Protein AF-A0A7V0JDX1-F1 (afdb_monomer)

Mean predicted aligned error: 2.07 Å

Solvent-a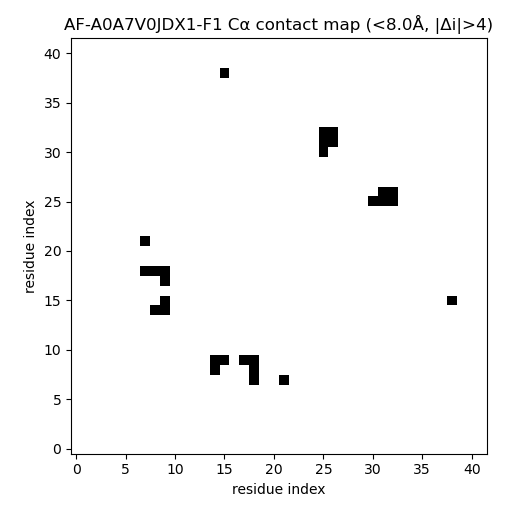ccessible surface area (backbone atoms only — not comparable to full-atom values): 3052 Å² total; per-residue (Å²): 132,91,85,86,87,82,91,82,82,58,93,62,86,64,28,68,59,51,43,50,49,55,54,50,52,41,47,77,68,76,42,85,80,87,79,79,80,83,91,76,91,129

pLDDT: mean 97.33, std 2.79, range [80.5, 98.69]

Secondary structure (DSSP, 8-state):
-----------SSSHHHHHHHHHHHHHHTT------PPP---

Sequence (42 aa):
MPTAYIGIGSNLGDREGNCKKAITFLIENSVKVTKLSSMIET

Structure (mmCIF, N/CA/C/O backbone):
data_AF-A0A7V0JDX1-F1
#
_entry.id   AF-A0A7V0JDX1-F1
#
loop_
_atom_site.group_PDB
_atom_site.id
_atom_site.type_symbol
_atom_site.label_atom_id
_atom_site.label_alt_id
_atom_site.label_comp_id
_atom_site.label_asym_id
_atom_site.label_entity_id
_atom_site.label_seq_id
_atom_site.pdbx_PDB_ins_code
_atom_site.Cartn_x
_atom_site.Cartn_y
_atom_site.Cartn_z
_atom_site.occupancy
_atom_site.B_iso_or_equiv
_atom_site.auth_seq_id
_atom_site.auth_comp_id
_atom_site.auth_asym_id
_atom_site.auth_atom_id
_atom_site.pdbx_PDB_model_num
ATOM 1 N N . MET A 1 1 ? -16.792 -1.163 12.135 1.00 80.50 1 MET A N 1
ATOM 2 C CA . MET A 1 1 ? -16.193 -0.679 10.873 1.00 80.50 1 MET A CA 1
ATOM 3 C C . MET A 1 1 ? -15.873 -1.902 10.032 1.00 80.50 1 MET A C 1
ATOM 5 O O . MET A 1 1 ? -15.197 -2.776 10.566 1.00 80.50 1 MET A O 1
ATOM 9 N N . PRO A 1 2 ? -16.422 -2.036 8.815 1.00 94.06 2 PRO A N 1
ATOM 10 C CA . PRO A 1 2 ? -16.165 -3.207 7.984 1.00 94.06 2 PRO A CA 1
ATOM 11 C C . PRO A 1 2 ? -14.685 -3.276 7.592 1.00 94.06 2 PRO A C 1
ATOM 13 O O . PRO A 1 2 ? -14.027 -2.247 7.435 1.00 94.06 2 PRO A O 1
ATOM 16 N N . THR A 1 3 ? -14.168 -4.492 7.442 1.00 96.88 3 THR A N 1
ATOM 17 C CA . THR A 1 3 ? -12.816 -4.751 6.937 1.00 96.88 3 THR A CA 1
ATOM 18 C C . THR A 1 3 ? -12.916 -5.273 5.512 1.00 96.88 3 THR A C 1
ATOM 20 O O . THR A 1 3 ? -13.737 -6.143 5.232 1.00 96.88 3 THR A O 1
ATOM 23 N N . ALA A 1 4 ? -12.069 -4.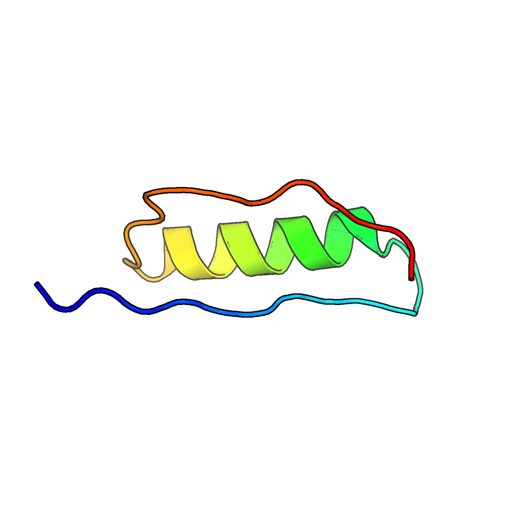753 4.627 1.00 97.12 4 ALA A N 1
ATOM 24 C CA . ALA A 1 4 ? -11.942 -5.197 3.245 1.00 97.12 4 ALA A CA 1
ATOM 25 C C . ALA A 1 4 ? -10.476 -5.515 2.925 1.00 97.12 4 ALA A C 1
ATOM 27 O O . ALA A 1 4 ? -9.565 -4.963 3.546 1.00 97.12 4 ALA A O 1
ATOM 28 N N . TYR A 1 5 ? -10.267 -6.388 1.940 1.00 97.94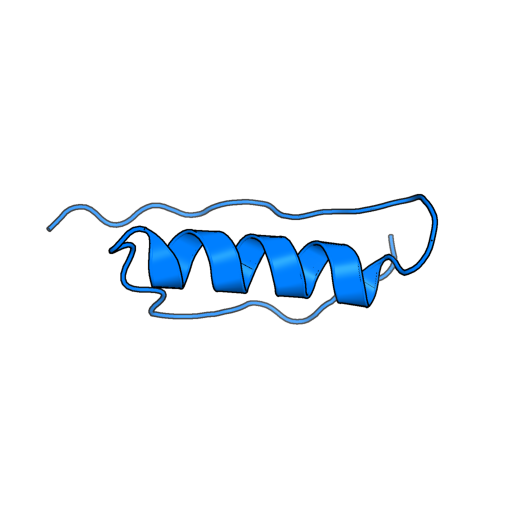 5 TYR A N 1
ATOM 29 C CA . TYR A 1 5 ? -8.956 -6.726 1.389 1.00 97.94 5 TYR A CA 1
ATOM 30 C C . TYR A 1 5 ? -8.908 -6.261 -0.067 1.00 97.94 5 TYR A C 1
ATOM 32 O O . TYR A 1 5 ? -9.845 -6.511 -0.821 1.00 97.94 5 TYR A O 1
ATOM 40 N N . ILE A 1 6 ? -7.837 -5.566 -0.451 1.00 97.56 6 ILE A N 1
ATOM 41 C CA . ILE A 1 6 ? -7.680 -4.946 -1.773 1.00 97.56 6 ILE A CA 1
ATOM 42 C C . ILE A 1 6 ? -6.390 -5.475 -2.401 1.00 97.56 6 ILE A C 1
ATOM 44 O O . ILE A 1 6 ? -5.334 -5.417 -1.773 1.00 97.56 6 ILE A O 1
ATOM 48 N N . GLY A 1 7 ? -6.477 -5.984 -3.632 1.00 98.06 7 GLY A N 1
ATOM 49 C CA . GLY A 1 7 ? -5.310 -6.328 -4.445 1.00 98.06 7 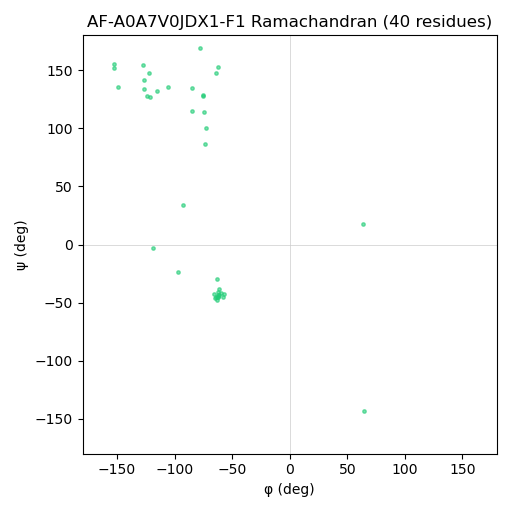GLY A CA 1
ATOM 50 C C . GLY A 1 7 ? -4.789 -5.102 -5.195 1.00 98.06 7 GLY A C 1
ATOM 51 O O . GLY A 1 7 ? -5.577 -4.360 -5.778 1.00 98.06 7 GLY A O 1
ATOM 52 N N . ILE A 1 8 ? -3.472 -4.891 -5.183 1.00 98.12 8 ILE A N 1
ATOM 53 C CA . ILE A 1 8 ? -2.799 -3.796 -5.895 1.00 98.12 8 ILE A CA 1
ATOM 54 C C . ILE A 1 8 ? -1.692 -4.402 -6.761 1.00 98.12 8 ILE A C 1
ATOM 56 O O . ILE A 1 8 ? -0.928 -5.236 -6.281 1.00 98.12 8 ILE A O 1
ATOM 60 N N . GLY A 1 9 ? -1.596 -3.975 -8.020 1.00 98.25 9 GLY A N 1
ATOM 61 C CA . GLY A 1 9 ? -0.559 -4.418 -8.950 1.00 98.25 9 GLY A CA 1
ATOM 62 C C . G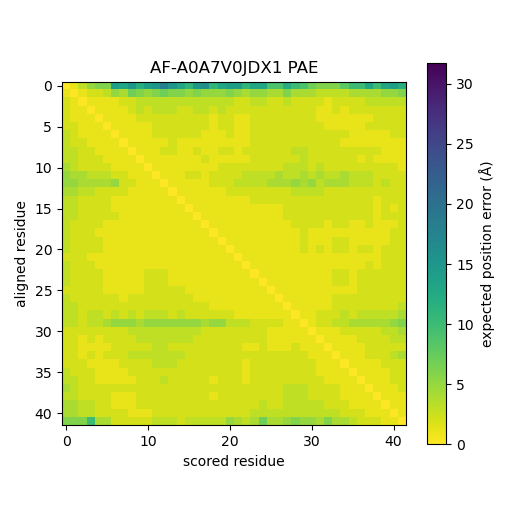LY A 1 9 ? -0.263 -3.370 -10.020 1.00 98.25 9 GLY A C 1
ATOM 63 O O . GLY A 1 9 ? -1.106 -2.529 -10.329 1.00 98.25 9 GLY A O 1
ATOM 64 N N . SER A 1 10 ? 0.946 -3.420 -10.579 1.00 98.44 10 SER A N 1
ATOM 65 C CA . SER A 1 10 ? 1.397 -2.545 -11.666 1.00 98.44 10 SER A CA 1
ATOM 66 C C . SER A 1 10 ? 2.411 -3.282 -12.539 1.00 98.44 10 SER A C 1
ATOM 68 O O . SER A 1 10 ? 3.338 -3.894 -12.015 1.00 98.44 10 SER A O 1
ATOM 70 N N . ASN A 1 11 ? 2.286 -3.173 -13.864 1.00 98.38 11 ASN A N 1
ATOM 71 C CA . ASN A 1 11 ? 3.189 -3.807 -14.836 1.00 98.38 11 ASN A CA 1
ATOM 72 C C . ASN A 1 11 ? 3.937 -2.812 -15.748 1.00 98.38 11 ASN A C 1
ATOM 74 O O . ASN A 1 11 ? 4.775 -3.232 -16.540 1.00 98.38 11 ASN A O 1
ATOM 78 N N . LEU A 1 12 ? 3.672 -1.507 -15.638 1.00 98.06 12 LEU A N 1
ATOM 79 C CA . LEU A 1 12 ? 4.311 -0.462 -16.446 1.00 98.06 12 LEU A CA 1
ATOM 80 C C . LEU A 1 12 ? 5.011 0.581 -15.567 1.00 98.06 12 LEU A C 1
ATOM 82 O O . LEU A 1 12 ? 4.532 0.909 -14.480 1.00 98.06 12 LEU A O 1
ATOM 86 N N . GLY A 1 13 ? 6.117 1.136 -16.071 1.00 97.81 13 GLY A N 1
ATOM 87 C CA . GLY A 1 13 ? 6.852 2.234 -15.435 1.00 97.81 13 GLY A CA 1
ATOM 88 C C . GLY A 1 13 ? 7.465 1.871 -14.079 1.00 97.81 13 GLY A C 1
ATOM 89 O O . GLY A 1 13 ? 7.938 0.754 -13.877 1.00 97.81 13 GLY A O 1
ATOM 90 N N . ASP A 1 14 ? 7.459 2.828 -13.148 1.00 98.12 14 ASP A N 1
ATOM 91 C CA . ASP A 1 14 ? 7.849 2.603 -11.751 1.00 98.12 14 ASP A CA 1
ATOM 92 C C . ASP A 1 14 ? 6.754 1.811 -11.016 1.00 98.12 14 ASP A C 1
ATOM 94 O O . ASP A 1 14 ? 5.834 2.373 -10.420 1.00 98.12 14 ASP A O 1
ATOM 98 N N . ARG A 1 15 ? 6.824 0.480 -11.116 1.00 98.12 15 ARG A N 1
ATOM 99 C CA . ARG A 1 15 ? 5.777 -0.440 -10.647 1.00 98.12 15 ARG A CA 1
ATOM 100 C C . ARG A 1 15 ? 5.594 -0.392 -9.135 1.00 98.12 15 ARG A C 1
ATOM 102 O O . ARG A 1 15 ? 4.465 -0.277 -8.661 1.00 98.12 15 ARG A O 1
ATOM 109 N N . GLU A 1 16 ? 6.689 -0.421 -8.381 1.00 98.19 16 GLU A N 1
ATOM 110 C CA . GLU A 1 16 ? 6.632 -0.304 -6.924 1.00 98.19 16 GLU 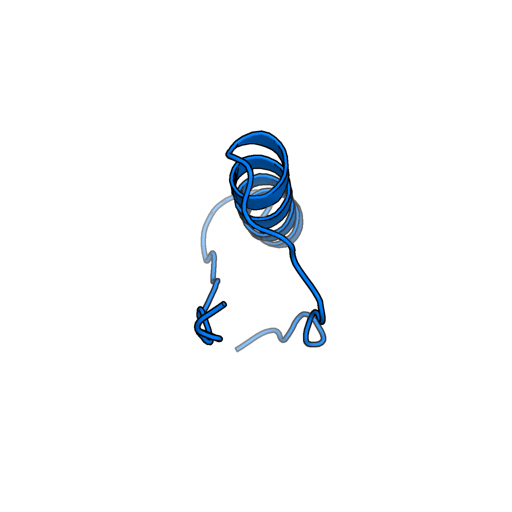A CA 1
ATOM 111 C C . GLU A 1 16 ? 6.129 1.083 -6.505 1.00 98.19 16 GLU A C 1
ATOM 113 O O . GLU A 1 16 ? 5.270 1.188 -5.624 1.00 98.19 16 GLU A O 1
ATOM 118 N N . GLY A 1 17 ? 6.596 2.149 -7.166 1.00 98.50 17 GLY A N 1
ATOM 119 C CA . GLY A 1 17 ? 6.115 3.506 -6.925 1.00 98.50 17 GLY A CA 1
ATOM 120 C C . GLY A 1 17 ? 4.625 3.671 -7.214 1.00 98.50 17 GLY A C 1
ATOM 121 O O . GLY A 1 17 ? 3.923 4.325 -6.443 1.00 98.50 17 GLY A O 1
ATOM 122 N N . ASN A 1 18 ? 4.104 3.036 -8.263 1.00 98.69 18 ASN A N 1
ATOM 123 C CA . ASN A 1 18 ? 2.675 3.035 -8.572 1.00 98.69 18 ASN A CA 1
ATOM 124 C C . ASN A 1 18 ? 1.856 2.337 -7.477 1.00 98.69 18 ASN A C 1
ATOM 126 O O . ASN A 1 18 ? 0.860 2.896 -7.012 1.00 98.69 18 ASN A O 1
ATOM 130 N N . CYS A 1 19 ? 2.299 1.168 -7.000 1.00 98.62 19 CYS A N 1
ATOM 131 C CA . CYS A 1 19 ? 1.642 0.473 -5.891 1.00 98.62 19 CYS A CA 1
ATOM 132 C C . CYS A 1 19 ? 1.653 1.318 -4.6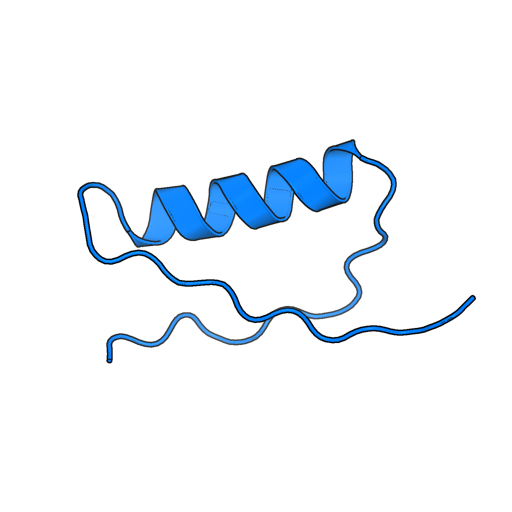05 1.00 98.62 19 CYS A C 1
ATOM 134 O O . CYS A 1 19 ? 0.628 1.439 -3.933 1.00 98.62 19 CYS A O 1
ATOM 136 N N . LYS A 1 20 ? 2.782 1.965 -4.283 1.00 98.44 20 LYS A N 1
ATOM 137 C CA . LYS A 1 20 ? 2.893 2.871 -3.126 1.00 98.44 20 LYS A CA 1
ATOM 138 C C . LYS A 1 20 ? 1.963 4.079 -3.248 1.00 98.44 20 LYS A C 1
ATOM 140 O O . LYS A 1 20 ? 1.280 4.403 -2.284 1.00 98.44 20 LYS A O 1
ATOM 145 N N . LYS A 1 21 ? 1.876 4.702 -4.429 1.00 98.62 21 LYS A N 1
ATOM 146 C CA . LYS A 1 21 ? 0.952 5.821 -4.690 1.00 98.62 21 LYS A CA 1
ATOM 147 C C . LYS A 1 21 ? -0.508 5.425 -4.469 1.00 98.62 21 LYS A C 1
ATOM 149 O O . LYS A 1 21 ? -1.244 6.194 -3.861 1.00 98.62 21 LYS A O 1
ATOM 154 N N . ALA A 1 22 ? -0.918 4.231 -4.901 1.00 98.44 22 ALA A N 1
ATOM 155 C CA . ALA A 1 22 ? -2.272 3.730 -4.660 1.00 98.44 22 ALA A CA 1
ATOM 156 C C . ALA A 1 22 ? -2.571 3.558 -3.158 1.00 98.44 22 ALA A C 1
ATOM 158 O O . ALA A 1 22 ? -3.648 3.933 -2.696 1.00 98.44 22 ALA A O 1
ATOM 159 N N . ILE A 1 23 ? -1.608 3.051 -2.379 1.00 98.38 23 ILE A N 1
ATOM 160 C CA . ILE A 1 23 ? -1.734 2.940 -0.916 1.00 98.38 23 ILE A CA 1
ATOM 161 C C . ILE A 1 23 ? -1.865 4.329 -0.276 1.00 98.38 23 ILE A C 1
ATOM 163 O O . ILE A 1 23 ? -2.765 4.539 0.535 1.00 98.38 23 ILE A O 1
ATOM 167 N N . THR A 1 24 ? -1.007 5.282 -0.657 1.00 98.50 24 THR A N 1
ATOM 168 C CA . THR A 1 24 ? -1.066 6.665 -0.159 1.00 98.50 24 THR A CA 1
ATOM 169 C C . THR A 1 24 ? -2.414 7.308 -0.466 1.00 98.50 24 THR A C 1
ATO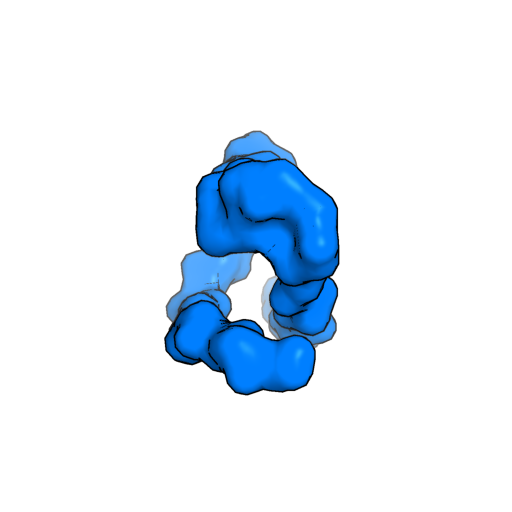M 171 O O . THR A 1 24 ? -3.039 7.860 0.434 1.00 98.50 24 THR A O 1
ATOM 174 N N . PHE A 1 25 ? -2.915 7.149 -1.694 1.00 98.50 25 PHE A N 1
ATOM 175 C CA . PHE A 1 25 ? -4.221 7.662 -2.099 1.00 98.50 25 PHE A CA 1
ATOM 176 C C . PHE A 1 25 ? -5.357 7.129 -1.212 1.00 98.50 25 PHE A C 1
ATOM 178 O O . PHE A 1 25 ? -6.226 7.895 -0.800 1.00 98.50 25 PHE A O 1
ATOM 185 N N . LEU A 1 26 ? -5.353 5.835 -0.865 1.00 97.62 26 LEU A N 1
ATOM 186 C CA . LEU A 1 26 ? -6.352 5.263 0.048 1.00 97.62 26 LEU A CA 1
ATOM 187 C C . LEU A 1 26 ? -6.282 5.910 1.441 1.00 97.62 26 LEU A C 1
ATOM 189 O O . LEU A 1 26 ? -7.316 6.278 2.000 1.00 97.62 26 LEU A O 1
ATOM 193 N N . ILE A 1 27 ? -5.073 6.083 1.981 1.00 97.81 27 ILE A N 1
ATOM 194 C CA . ILE A 1 27 ? -4.850 6.700 3.298 1.00 97.81 27 ILE A CA 1
ATOM 195 C C . ILE A 1 27 ? -5.342 8.153 3.310 1.00 97.81 27 ILE A C 1
ATOM 197 O O . ILE A 1 27 ? -6.054 8.552 4.232 1.00 97.81 27 ILE A O 1
ATOM 201 N N . GLU A 1 28 ? -5.015 8.926 2.273 1.00 98.50 28 GLU A N 1
ATOM 202 C CA . GLU A 1 28 ? -5.454 10.318 2.113 1.00 98.50 28 GLU A CA 1
ATOM 203 C C . GLU A 1 28 ? -6.982 10.436 1.990 1.00 98.50 28 GLU A C 1
ATOM 205 O O . GLU A 1 28 ? -7.571 11.407 2.460 1.00 98.50 28 GLU A O 1
ATOM 210 N N . ASN A 1 29 ? -7.652 9.413 1.449 1.00 97.50 29 ASN A N 1
ATOM 211 C CA . ASN A 1 29 ? -9.110 9.353 1.305 1.00 97.50 29 ASN A CA 1
ATOM 212 C C . ASN A 1 29 ? -9.810 8.660 2.488 1.00 97.50 29 ASN A C 1
ATOM 214 O O . ASN A 1 29 ? -10.845 8.014 2.330 1.00 97.50 29 ASN A O 1
ATOM 218 N N . SER A 1 30 ? -9.268 8.822 3.700 1.00 95.56 30 SER A N 1
ATOM 219 C CA . SER A 1 30 ? -9.866 8.346 4.960 1.00 95.56 30 SER A CA 1
ATOM 220 C C . SER A 1 30 ? -10.018 6.822 5.084 1.00 95.56 30 SER A C 1
ATOM 222 O O . SER A 1 30 ? -10.739 6.340 5.962 1.00 95.56 30 SER A O 1
ATOM 224 N N . VAL A 1 31 ? -9.314 6.032 4.265 1.00 96.75 31 VAL A N 1
ATOM 225 C CA . VAL A 1 31 ? -9.243 4.577 4.448 1.00 96.75 31 VAL A CA 1
ATOM 226 C C . VAL A 1 31 ? -8.141 4.252 5.451 1.00 96.75 31 VAL A C 1
ATOM 228 O O . VAL A 1 31 ? -6.952 4.442 5.196 1.00 96.75 31 VAL A O 1
ATOM 231 N N . LYS A 1 32 ? -8.519 3.696 6.606 1.00 97.38 32 LYS A N 1
ATOM 232 C CA . LYS A 1 32 ? -7.547 3.205 7.590 1.00 97.38 32 LYS A CA 1
ATOM 233 C C . LYS A 1 32 ? -6.897 1.909 7.098 1.00 97.38 32 LYS A C 1
ATOM 235 O O . LYS A 1 32 ? -7.462 0.828 7.261 1.00 97.38 32 LYS A O 1
ATOM 240 N N . VAL A 1 33 ? -5.683 2.005 6.562 1.00 97.12 33 VAL A N 1
ATOM 241 C CA . VAL A 1 33 ? -4.861 0.836 6.214 1.00 97.12 33 VAL A CA 1
ATOM 242 C C . VAL A 1 33 ? -4.296 0.213 7.490 1.00 97.12 33 VAL A C 1
ATOM 244 O O . VAL A 1 33 ? -3.503 0.826 8.199 1.00 97.12 33 VAL A O 1
ATOM 247 N N . THR A 1 34 ? -4.715 -1.013 7.806 1.00 97.81 34 THR A N 1
ATOM 248 C CA . THR A 1 34 ? -4.276 -1.715 9.025 1.00 97.81 34 THR A CA 1
ATOM 249 C C . THR A 1 34 ? -3.118 -2.682 8.795 1.00 97.81 34 THR A C 1
ATOM 251 O O . THR A 1 34 ? -2.425 -3.017 9.752 1.00 97.81 34 THR A O 1
ATOM 254 N N . LYS A 1 35 ? -2.934 -3.174 7.562 1.00 98.06 35 LYS A N 1
ATOM 255 C CA . LYS A 1 35 ? -1.863 -4.100 7.158 1.00 98.06 35 LYS A CA 1
ATOM 256 C C . LYS A 1 35 ? -1.534 -3.918 5.677 1.00 98.06 35 LYS A C 1
ATOM 258 O O . LYS A 1 35 ? -2.415 -3.572 4.896 1.00 98.06 35 LYS A O 1
ATOM 263 N N . LEU A 1 36 ? -0.289 -4.216 5.314 1.00 98.12 36 LEU A N 1
ATOM 264 C CA . LEU A 1 36 ? 0.197 -4.313 3.938 1.00 98.12 36 LEU A CA 1
ATOM 265 C C . LEU A 1 36 ? 0.867 -5.678 3.749 1.00 98.12 36 LEU A C 1
ATOM 267 O O . LEU A 1 36 ? 1.531 -6.163 4.666 1.00 98.12 36 LEU A O 1
ATOM 271 N N . SER A 1 37 ? 0.679 -6.305 2.588 1.00 98.00 37 SER A N 1
ATOM 272 C CA . SER A 1 37 ? 1.478 -7.468 2.191 1.00 98.00 37 SER A CA 1
ATOM 273 C C . SER A 1 37 ? 2.859 -7.028 1.701 1.00 98.00 37 SER A C 1
ATOM 275 O O . SER A 1 37 ? 3.090 -5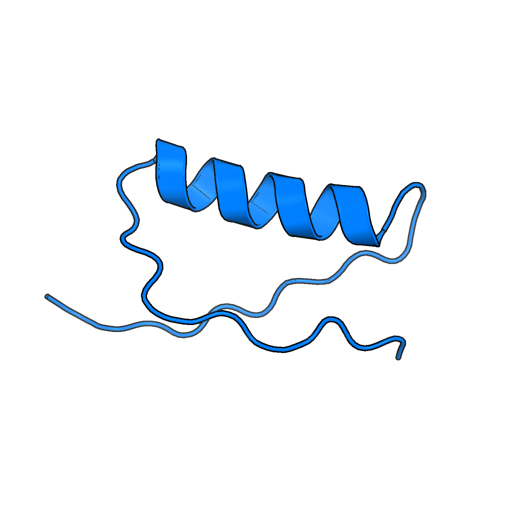.847 1.433 1.00 98.00 37 SER A O 1
ATOM 277 N N . SER A 1 38 ? 3.768 -7.987 1.529 1.00 97.75 38 SER A N 1
ATOM 278 C CA . SER A 1 38 ? 4.994 -7.756 0.763 1.00 97.75 38 SER A CA 1
ATOM 279 C C . SER A 1 38 ? 4.671 -7.406 -0.692 1.00 97.75 38 SER A C 1
ATOM 281 O O . SER A 1 38 ? 3.646 -7.838 -1.228 1.00 97.75 38 SER A O 1
ATOM 283 N N . MET A 1 39 ? 5.564 -6.651 -1.334 1.00 97.50 39 MET A N 1
ATOM 284 C CA . MET A 1 39 ? 5.559 -6.486 -2.787 1.00 97.50 39 MET A CA 1
ATOM 285 C C . MET A 1 39 ? 6.120 -7.758 -3.422 1.00 97.50 39 MET A C 1
ATOM 287 O O . MET A 1 39 ? 7.194 -8.212 -3.029 1.00 97.50 39 MET A O 1
ATOM 291 N N . ILE A 1 40 ? 5.383 -8.337 -4.368 1.00 98.00 40 ILE A N 1
ATOM 292 C CA . ILE A 1 40 ? 5.752 -9.578 -5.051 1.00 98.00 40 ILE A CA 1
ATOM 293 C C . ILE A 1 40 ? 5.838 -9.291 -6.549 1.00 98.00 40 ILE A C 1
ATOM 295 O O . ILE A 1 40 ? 4.895 -8.757 -7.130 1.00 98.00 40 ILE A O 1
ATOM 299 N N . GLU A 1 41 ? 6.973 -9.641 -7.150 1.00 97.00 41 GLU A N 1
ATOM 300 C CA . GLU A 1 41 ? 7.115 -9.738 -8.603 1.00 97.00 41 GLU A CA 1
ATOM 301 C C . GLU A 1 41 ? 6.422 -11.021 -9.070 1.00 97.00 41 GLU A C 1
ATOM 303 O O . GLU A 1 41 ? 6.690 -12.091 -8.516 1.00 97.00 41 GLU A O 1
ATOM 308 N N . THR A 1 42 ? 5.538 -10.912 -10.059 1.00 95.12 42 THR A N 1
ATOM 309 C CA . THR A 1 42 ? 4.740 -12.028 -10.591 1.00 95.12 42 THR A CA 1
ATOM 310 C C . THR A 1 42 ? 4.868 -12.131 -12.094 1.00 95.12 42 THR A C 1
ATOM 312 O O . THR A 1 42 ? 4.767 -11.059 -12.734 1.00 95.12 42 THR A O 1
#

Foldseek 3Di:
DDDDDDDDFDDDDPTVVRSVVVVVVCVVVVNDDPDDDDDDDD

Radius of gyration: 11.14 Å; Cα contacts (8 Å, |Δi|>4): 14; chains: 1; bounding box: 24×22×27 Å